Protein AF-A0A2A2M561-F1 (afdb_monomer)

Secondary structure (DSSP, 8-state):
----SSEEEEEET---TGGGHHHHHHHHHHGGGEEEEEE-TT-----SSPB--HHHHHHTT--EEEE----TT----HHHHHHHHHHHHTT-EEEE--SS-TTTS-------------------------

Foldseek 3Di:
DDFDFQEEEEPELDPDPVQQCQSLVCCVPPVVRYQAYEYDPNRPDDSPGHYDALQVVVVSPGAAYEPSGEDPPQDDDPRNVVRCVVNVVSNHHYHYPGPDDPVPPPPPPPPPPPPPDPPPDDDDDDDDDD

Solvent-accessible surface area (backbone atoms only — not comparable to full-atom values): 7960 Å² total; per-residue (Å²): 138,83,82,61,72,28,24,32,32,33,52,41,74,42,87,55,76,75,27,31,50,53,30,51,46,41,49,73,78,42,38,91,46,43,68,25,28,27,63,44,96,79,23,87,74,80,85,86,53,54,80,38,54,48,59,59,34,37,74,72,55,28,36,20,38,35,47,17,62,55,54,90,86,40,70,78,52,72,68,58,52,53,52,52,50,47,24,45,74,51,66,28,44,81,45,70,84,51,86,51,54,78,84,75,50,89,70,85,78,81,78,72,75,80,78,81,70,81,78,78,85,73,81,86,81,87,85,76,87,135

Structure (mmCIF, N/CA/C/O backbone):
data_AF-A0A2A2M561-F1
#
_entry.id   AF-A0A2A2M561-F1
#
loop_
_atom_site.group_PDB
_atom_site.id
_atom_site.type_symbol
_atom_site.label_atom_id
_atom_site.label_alt_id
_atom_site.label_comp_id
_atom_site.label_asym_id
_atom_site.label_entity_id
_atom_site.label_seq_id
_atom_site.pdbx_PDB_ins_code
_atom_site.Cartn_x
_atom_site.Cartn_y
_atom_site.Cartn_z
_atom_site.occupancy
_atom_site.B_iso_or_equiv
_atom_site.auth_seq_id
_atom_site.auth_comp_id
_atom_site.auth_asym_id
_atom_site.auth_atom_id
_atom_site.pdbx_PDB_model_num
ATOM 1 N N . MET A 1 1 ? -15.328 12.059 -6.664 1.00 52.47 1 MET A N 1
ATOM 2 C CA . MET A 1 1 ? -15.234 10.613 -6.353 1.00 52.47 1 MET A CA 1
ATOM 3 C C . MET A 1 1 ? -14.280 10.466 -5.174 1.00 52.47 1 MET A C 1
ATOM 5 O O . MET A 1 1 ? -13.180 10.984 -5.274 1.00 52.47 1 MET A O 1
ATOM 9 N N . THR A 1 2 ? -14.701 9.855 -4.062 1.00 80.31 2 THR A N 1
ATOM 10 C CA . THR A 1 2 ? -13.900 9.769 -2.819 1.00 80.31 2 THR A CA 1
ATOM 11 C C . THR A 1 2 ? -13.355 8.354 -2.630 1.00 80.31 2 THR A C 1
ATOM 13 O O . THR A 1 2 ? -14.124 7.394 -2.725 1.00 80.31 2 THR A O 1
ATOM 16 N N . ILE A 1 3 ? -12.052 8.222 -2.360 1.00 85.75 3 ILE A N 1
ATOM 17 C CA . ILE A 1 3 ? -11.408 6.940 -2.037 1.00 85.75 3 ILE A CA 1
ATOM 18 C C . ILE A 1 3 ? -11.661 6.633 -0.548 1.00 85.75 3 ILE A C 1
ATOM 20 O O . ILE A 1 3 ? -11.408 7.499 0.287 1.00 85.75 3 ILE A O 1
ATOM 24 N N . PRO A 1 4 ? -12.192 5.452 -0.179 1.00 93.06 4 PRO A N 1
ATOM 25 C CA . PRO A 1 4 ? -12.493 5.154 1.219 1.00 93.06 4 PRO A CA 1
ATOM 26 C C . PRO A 1 4 ? -11.228 4.926 2.066 1.00 93.06 4 PRO A C 1
ATOM 28 O O . PRO A 1 4 ? -10.547 3.918 1.888 1.00 93.06 4 PRO A O 1
ATOM 31 N N . ALA A 1 5 ? -10.958 5.821 3.016 1.00 92.31 5 ALA A N 1
ATOM 32 C CA . ALA A 1 5 ? -9.998 5.625 4.109 1.00 92.31 5 ALA A CA 1
ATOM 33 C C . ALA A 1 5 ? -10.629 4.783 5.234 1.00 92.31 5 ALA A C 1
ATOM 35 O O . ALA A 1 5 ? -11.861 4.850 5.380 1.00 92.31 5 ALA A O 1
ATOM 36 N N . PRO A 1 6 ? -9.852 4.034 6.043 1.00 96.44 6 PRO A N 1
ATOM 37 C CA . PRO A 1 6 ? -8.377 4.016 6.125 1.00 96.44 6 PRO A CA 1
AT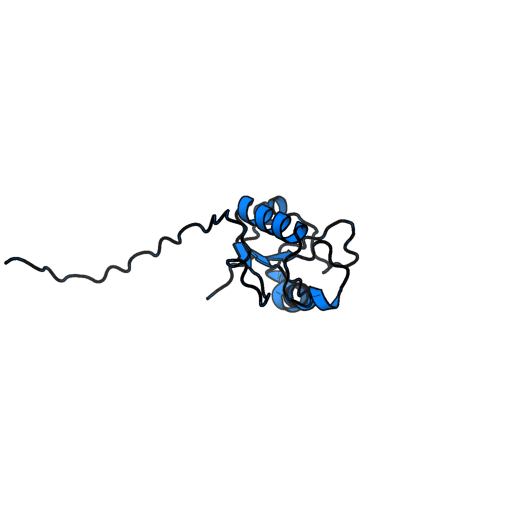OM 38 C C . PRO A 1 6 ? -7.651 3.211 5.028 1.00 96.44 6 PRO A C 1
ATOM 40 O O . PRO A 1 6 ? -8.244 2.330 4.399 1.00 96.44 6 PRO A O 1
ATOM 43 N N . TYR A 1 7 ? -6.363 3.494 4.814 1.00 97.00 7 TYR A N 1
ATOM 44 C CA . TYR A 1 7 ? -5.540 2.962 3.722 1.00 97.00 7 TYR A CA 1
ATOM 45 C C . TYR A 1 7 ? -4.491 1.941 4.180 1.00 97.00 7 TYR A C 1
ATOM 47 O O . TYR A 1 7 ? -3.867 2.102 5.226 1.00 97.00 7 TYR A O 1
ATOM 55 N N . LEU A 1 8 ? -4.247 0.932 3.344 1.00 97.81 8 LEU A N 1
ATOM 56 C CA . LEU A 1 8 ? -3.034 0.112 3.358 1.00 97.81 8 LEU A CA 1
ATOM 57 C C . LEU A 1 8 ? -2.127 0.590 2.216 1.00 97.81 8 LEU A C 1
ATOM 59 O O . LEU A 1 8 ? -2.559 0.612 1.060 1.00 97.81 8 LEU A O 1
ATOM 63 N N . LEU A 1 9 ? -0.893 0.984 2.528 1.00 96.38 9 LEU A N 1
ATOM 64 C CA . LEU A 1 9 ? 0.054 1.497 1.537 1.00 96.38 9 LEU A CA 1
ATOM 65 C C . LEU A 1 9 ? 0.911 0.365 0.980 1.00 96.38 9 LEU A C 1
ATOM 67 O O . LEU A 1 9 ? 1.590 -0.330 1.727 1.00 96.38 9 LEU A O 1
ATOM 71 N N . TYR A 1 10 ? 0.887 0.171 -0.334 1.00 95.62 10 TYR A N 1
ATOM 72 C CA . TYR A 1 10 ? 1.598 -0.932 -0.972 1.00 95.62 10 TYR A CA 1
ATOM 73 C C . TYR A 1 10 ? 2.995 -0.509 -1.440 1.00 95.62 10 TYR A C 1
ATOM 75 O O . TYR A 1 10 ? 3.144 0.505 -2.131 1.00 95.62 10 TYR A O 1
ATOM 83 N N . LEU A 1 11 ? 4.001 -1.299 -1.067 1.00 94.31 11 LEU A N 1
ATOM 84 C CA . LEU A 1 11 ? 5.391 -1.219 -1.531 1.00 94.31 11 LEU A CA 1
ATOM 85 C C . LEU A 1 11 ? 5.784 -2.486 -2.307 1.00 94.31 11 LEU A C 1
ATOM 87 O O . LEU A 1 11 ? 6.653 -2.425 -3.175 1.00 94.31 11 LEU A O 1
ATOM 91 N N . GLY A 1 12 ? 5.119 -3.617 -2.042 1.00 92.81 12 GLY A N 1
ATOM 92 C CA . GLY A 1 12 ? 5.320 -4.869 -2.769 1.00 92.81 12 GLY A CA 1
ATOM 93 C C . GLY A 1 12 ? 6.770 -5.350 -2.717 1.00 92.81 12 GLY A C 1
ATOM 94 O O . GLY A 1 12 ? 7.368 -5.381 -1.643 1.00 92.81 12 GLY A O 1
ATOM 95 N N . HIS A 1 13 ? 7.305 -5.700 -3.885 1.00 91.62 13 HIS A N 1
ATOM 96 C CA . HIS A 1 13 ? 8.696 -6.108 -4.116 1.00 91.62 13 HIS A CA 1
ATOM 97 C C . HIS A 1 13 ? 9.560 -4.958 -4.683 1.00 91.62 13 HIS A C 1
ATOM 99 O O . HIS A 1 13 ? 10.504 -5.202 -5.427 1.00 91.62 13 HIS A O 1
ATOM 105 N N . SER A 1 14 ? 9.198 -3.690 -4.442 1.00 87.69 14 SER A N 1
ATOM 106 C CA . SER A 1 14 ? 9.860 -2.562 -5.120 1.00 87.69 14 SER A CA 1
ATOM 107 C C . SER A 1 14 ? 11.318 -2.400 -4.695 1.00 87.69 14 SER A C 1
ATOM 109 O O . SER A 1 14 ? 11.611 -2.315 -3.502 1.00 87.69 14 SER A O 1
ATOM 111 N N . ASP A 1 15 ? 12.195 -2.262 -5.683 1.00 88.06 15 ASP A N 1
ATOM 112 C CA . ASP A 1 15 ? 13.612 -1.904 -5.576 1.00 88.06 15 ASP A CA 1
ATOM 113 C C . ASP A 1 15 ? 13.899 -0.456 -6.031 1.00 88.06 15 ASP A C 1
ATOM 115 O O . ASP A 1 15 ? 14.984 0.067 -5.783 1.00 88.06 15 ASP A O 1
ATOM 119 N N . ASP A 1 16 ? 12.900 0.231 -6.598 1.00 87.69 16 ASP A N 1
ATOM 120 C CA . ASP A 1 16 ? 12.948 1.649 -6.965 1.00 87.69 16 ASP A CA 1
ATOM 121 C C . ASP A 1 16 ? 12.200 2.545 -5.958 1.00 87.69 16 ASP A C 1
ATOM 123 O O . ASP A 1 16 ? 10.966 2.558 -5.881 1.00 87.69 16 ASP A O 1
ATOM 127 N N . GLU A 1 17 ? 12.953 3.357 -5.214 1.00 86.00 17 GLU A N 1
ATOM 128 C CA . GLU A 1 17 ? 12.408 4.316 -4.247 1.00 86.00 17 GLU A CA 1
ATOM 129 C C . GLU A 1 17 ? 11.551 5.404 -4.918 1.00 86.00 17 GLU A C 1
ATOM 131 O O . GLU A 1 17 ? 10.556 5.864 -4.347 1.00 86.00 17 GLU A O 1
ATOM 136 N N . ILE A 1 18 ? 11.904 5.818 -6.142 1.00 86.56 18 ILE A N 1
ATOM 137 C CA . ILE A 1 18 ? 11.194 6.876 -6.875 1.00 86.56 18 ILE A CA 1
ATOM 138 C C . ILE A 1 18 ? 9.806 6.377 -7.285 1.00 86.56 18 ILE A C 1
ATOM 140 O O . ILE A 1 18 ? 8.815 7.116 -7.188 1.00 86.56 18 ILE A O 1
ATOM 144 N N . GLY A 1 19 ? 9.714 5.104 -7.670 1.00 87.00 19 GLY A N 1
ATOM 145 C CA . GLY A 1 19 ? 8.467 4.408 -7.960 1.00 87.00 19 GLY A CA 1
ATOM 146 C C . GLY A 1 19 ? 7.467 4.444 -6.803 1.00 87.00 19 GLY A C 1
ATOM 147 O O . GLY A 1 19 ? 6.264 4.476 -7.054 1.00 87.00 19 GLY A O 1
ATOM 148 N N . LEU A 1 20 ? 7.926 4.539 -5.550 1.00 90.69 20 LEU A N 1
ATOM 149 C CA . LEU A 1 20 ? 7.085 4.555 -4.344 1.00 90.69 20 LEU A CA 1
ATOM 150 C C . LEU A 1 20 ? 6.520 5.933 -3.973 1.00 90.69 20 LEU A C 1
ATOM 152 O O . LEU A 1 20 ? 5.878 6.075 -2.927 1.00 90.69 20 LEU A O 1
ATO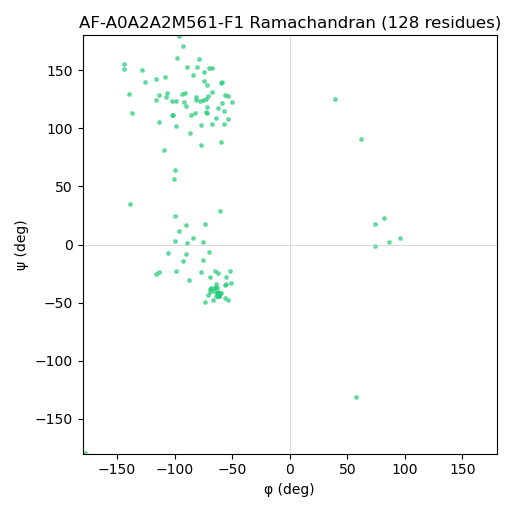M 156 N N . LYS A 1 21 ? 6.719 6.961 -4.808 1.00 89.38 21 LYS A N 1
ATOM 157 C CA . LYS A 1 21 ? 6.329 8.352 -4.508 1.00 89.38 21 LYS A CA 1
ATOM 158 C C . LYS A 1 21 ? 4.881 8.519 -4.040 1.00 89.38 21 LYS A C 1
ATOM 160 O O . LYS A 1 21 ? 4.608 9.387 -3.216 1.00 89.38 21 LYS A O 1
ATOM 165 N N . THR A 1 22 ? 3.954 7.698 -4.536 1.00 91.38 22 THR A N 1
ATOM 166 C CA . THR A 1 22 ? 2.534 7.793 -4.168 1.00 91.38 22 THR A CA 1
ATOM 167 C C . THR A 1 22 ? 2.300 7.272 -2.753 1.00 91.38 22 THR A C 1
ATOM 169 O O . THR A 1 22 ? 1.697 7.973 -1.941 1.00 91.38 22 THR A O 1
ATOM 172 N N . SER A 1 23 ? 2.814 6.078 -2.433 1.00 93.88 23 SER A N 1
ATOM 173 C CA . SER A 1 23 ? 2.732 5.513 -1.079 1.00 93.88 23 SER A CA 1
ATOM 174 C C . SER A 1 23 ? 3.475 6.406 -0.082 1.00 93.88 23 SER A C 1
ATOM 176 O O . SER A 1 23 ? 2.925 6.773 0.952 1.00 93.88 23 SER A O 1
ATOM 178 N N . ARG A 1 24 ? 4.679 6.871 -0.431 1.00 94.38 24 ARG A N 1
ATOM 179 C CA . ARG A 1 24 ? 5.455 7.798 0.403 1.00 94.38 24 ARG A CA 1
ATOM 180 C C . ARG A 1 24 ? 4.735 9.125 0.635 1.00 94.38 24 ARG A C 1
ATOM 182 O O . ARG A 1 24 ? 4.703 9.612 1.760 1.00 94.38 24 ARG A O 1
ATOM 189 N N . GLY A 1 25 ? 4.125 9.691 -0.405 1.00 94.25 25 GLY A N 1
ATOM 190 C CA . GLY A 1 25 ? 3.328 10.910 -0.295 1.00 94.25 25 GLY A CA 1
ATOM 191 C C . GLY A 1 25 ? 2.129 10.734 0.637 1.00 94.25 25 GLY A C 1
ATOM 192 O O . GLY A 1 25 ? 1.894 11.578 1.497 1.00 94.25 25 GLY A O 1
ATOM 193 N N . LEU A 1 26 ? 1.397 9.621 0.528 1.00 94.12 26 LEU A N 1
ATOM 194 C CA . LEU A 1 26 ? 0.279 9.335 1.431 1.00 94.12 26 LEU A CA 1
ATOM 195 C C . LEU A 1 26 ? 0.727 9.195 2.885 1.00 94.12 26 LEU A C 1
ATOM 197 O O . LEU A 1 26 ? 0.107 9.804 3.752 1.00 94.12 26 LEU A O 1
ATOM 201 N N . ALA A 1 27 ? 1.818 8.475 3.150 1.00 95.44 27 ALA A N 1
ATOM 202 C CA . ALA A 1 27 ? 2.368 8.369 4.500 1.00 95.44 27 ALA A CA 1
ATOM 203 C C . ALA A 1 27 ? 2.773 9.743 5.066 1.00 95.44 27 ALA A C 1
ATOM 205 O O . ALA A 1 27 ? 2.465 10.049 6.215 1.00 95.44 27 ALA A O 1
ATOM 206 N N . ALA A 1 28 ? 3.397 10.598 4.248 1.00 96.25 28 ALA A N 1
ATOM 207 C CA . ALA A 1 28 ? 3.864 11.916 4.676 1.00 96.25 28 ALA A CA 1
ATOM 208 C C . ALA A 1 28 ? 2.723 12.916 4.934 1.00 96.25 28 ALA A C 1
ATOM 210 O O . ALA A 1 28 ? 2.749 13.644 5.923 1.00 96.25 28 ALA A O 1
ATOM 211 N N . PHE A 1 29 ? 1.718 12.970 4.054 1.00 95.31 29 PHE A N 1
ATOM 212 C CA . PHE A 1 29 ? 0.671 14.001 4.109 1.00 95.31 29 PHE A CA 1
ATOM 213 C C . PHE A 1 29 ? -0.627 13.537 4.779 1.00 95.31 29 PHE A C 1
ATOM 215 O O . PHE A 1 29 ? -1.424 14.363 5.224 1.00 95.31 29 PHE A O 1
ATOM 222 N N . ARG A 1 30 ? -0.876 12.225 4.819 1.00 94.38 30 ARG A N 1
ATOM 223 C CA . ARG A 1 30 ? -2.106 11.598 5.330 1.00 94.38 30 ARG A CA 1
ATOM 224 C C . ARG A 1 30 ? -1.797 10.342 6.155 1.00 94.38 30 ARG A C 1
ATOM 226 O O . ARG A 1 30 ? -2.577 9.394 6.152 1.00 94.38 30 ARG A O 1
ATOM 233 N N . GLY A 1 31 ? -0.688 10.340 6.898 1.00 93.81 31 GLY A N 1
ATOM 234 C CA . GLY A 1 31 ? -0.271 9.196 7.719 1.00 93.81 31 GLY A CA 1
ATOM 235 C C . GLY A 1 31 ? -1.328 8.731 8.729 1.00 93.81 31 GLY A C 1
ATOM 236 O O . GLY A 1 31 ? -1.488 7.534 8.923 1.00 93.81 31 GLY A O 1
ATOM 237 N N . ALA A 1 32 ? -2.126 9.649 9.289 1.00 94.56 32 ALA A N 1
ATOM 238 C CA . ALA A 1 32 ? -3.230 9.315 10.201 1.00 94.56 32 ALA A CA 1
ATOM 239 C C . ALA A 1 32 ? -4.366 8.507 9.541 1.00 94.56 32 ALA A C 1
ATOM 241 O O . ALA A 1 32 ? -5.098 7.798 10.226 1.00 94.56 32 ALA A O 1
ATOM 242 N N . ASP A 1 33 ? -4.499 8.591 8.215 1.00 95.88 33 ASP A N 1
ATOM 243 C CA . ASP A 1 33 ? -5.463 7.803 7.445 1.00 95.88 33 ASP A CA 1
ATOM 244 C C . ASP A 1 33 ? -4.874 6.451 6.998 1.00 95.88 33 ASP A C 1
ATOM 246 O O . ASP A 1 33 ? -5.550 5.692 6.302 1.00 95.88 33 ASP A O 1
ATOM 250 N N . CYS A 1 34 ? -3.624 6.139 7.358 1.00 96.88 34 CYS A N 1
ATOM 251 C CA . CYS A 1 34 ? -2.908 4.937 6.942 1.00 96.88 34 CYS A CA 1
ATOM 252 C C . CYS A 1 34 ? -2.772 3.956 8.113 1.00 96.88 34 CYS A C 1
ATOM 254 O O . CYS A 1 34 ? -2.280 4.300 9.181 1.00 96.88 34 CYS A O 1
ATOM 256 N N . VAL A 1 35 ? -3.192 2.712 7.896 1.00 97.56 35 VAL A N 1
ATOM 257 C CA . VAL A 1 35 ? -3.177 1.652 8.918 1.00 97.56 35 VAL A CA 1
ATOM 258 C C . VAL A 1 35 ? -1.837 0.921 8.946 1.00 97.56 35 VAL A C 1
ATOM 260 O O . VAL A 1 35 ? -1.410 0.438 9.991 1.00 97.56 35 VAL A O 1
ATOM 263 N N . GLY A 1 36 ? -1.174 0.830 7.794 1.00 97.44 36 GLY A N 1
ATOM 264 C CA . GLY A 1 36 ? 0.053 0.063 7.654 1.00 97.44 36 GLY A CA 1
ATOM 265 C C . GLY A 1 36 ? 0.665 0.149 6.264 1.00 97.44 36 GLY A C 1
ATOM 266 O O . GLY A 1 36 ? 0.124 0.786 5.351 1.00 97.44 36 GLY A O 1
ATOM 267 N N . GLU A 1 37 ? 1.782 -0.549 6.118 1.00 97.19 37 GLU A N 1
ATOM 268 C CA . GLU A 1 37 ? 2.480 -0.776 4.860 1.00 97.19 37 GLU A CA 1
ATOM 269 C C . GLU A 1 37 ? 2.494 -2.265 4.505 1.00 97.19 37 GLU A C 1
ATOM 271 O O . GLU A 1 37 ? 2.654 -3.128 5.368 1.00 97.19 37 GLU A O 1
ATOM 276 N N . TRP A 1 38 ? 2.355 -2.575 3.219 1.00 97.12 38 TRP A N 1
ATOM 277 C CA . TRP A 1 38 ? 2.518 -3.925 2.701 1.00 97.12 38 TRP A CA 1
ATOM 278 C C . TRP A 1 38 ? 3.743 -3.988 1.798 1.00 97.12 38 TRP A C 1
ATOM 280 O O . TRP A 1 38 ? 3.732 -3.510 0.660 1.00 97.12 38 TRP A O 1
ATOM 290 N N . ARG A 1 39 ? 4.797 -4.600 2.333 1.00 94.69 39 ARG A N 1
ATOM 291 C CA . ARG A 1 39 ? 6.059 -4.896 1.654 1.00 94.69 39 ARG A CA 1
ATOM 292 C C . ARG A 1 39 ? 6.424 -6.369 1.825 1.00 94.69 39 ARG A C 1
ATOM 294 O O . ARG A 1 39 ? 6.078 -6.969 2.850 1.00 94.69 39 ARG A O 1
ATOM 301 N N . HIS A 1 40 ? 7.127 -6.921 0.845 1.00 93.75 40 HIS A N 1
ATOM 302 C CA . HIS A 1 40 ? 7.714 -8.261 0.904 1.00 93.75 40 HIS A CA 1
ATOM 303 C C . HIS A 1 40 ? 9.159 -8.210 1.411 1.00 93.75 40 HIS A C 1
ATOM 305 O O . HIS A 1 40 ? 9.718 -7.134 1.619 1.00 93.75 40 HIS A O 1
ATOM 311 N N . SER A 1 41 ? 9.743 -9.376 1.691 1.00 90.56 41 SER A N 1
ATOM 312 C CA . SER A 1 41 ? 11.047 -9.509 2.363 1.00 90.56 41 SER A CA 1
ATOM 313 C C . SER A 1 41 ? 12.227 -8.909 1.596 1.00 90.56 41 SER A C 1
ATOM 315 O O . SER A 1 41 ? 13.248 -8.584 2.190 1.00 90.56 41 SER A O 1
ATOM 317 N N . ASP A 1 42 ? 12.097 -8.801 0.284 1.00 91.06 42 ASP A N 1
ATOM 318 C CA . ASP A 1 42 ? 13.079 -8.273 -0.659 1.00 91.06 42 ASP A CA 1
ATOM 319 C C . ASP A 1 42 ? 12.947 -6.763 -0.899 1.00 91.06 42 ASP A C 1
ATOM 321 O O . ASP A 1 42 ? 13.832 -6.176 -1.513 1.00 91.06 42 ASP A O 1
ATOM 325 N N . CYS A 1 43 ? 11.895 -6.110 -0.391 1.00 91.69 43 CYS A N 1
ATOM 326 C CA . CYS A 1 43 ? 11.747 -4.662 -0.488 1.00 91.69 43 CYS A CA 1
ATOM 327 C C . CYS A 1 43 ? 12.560 -3.959 0.622 1.00 91.69 43 CYS A C 1
ATOM 329 O O . CYS A 1 43 ? 12.208 -4.066 1.806 1.00 91.69 43 CYS A O 1
ATOM 331 N N . PRO A 1 44 ? 13.621 -3.199 0.279 1.00 92.94 44 PRO A N 1
ATOM 332 C CA . PRO A 1 44 ? 14.481 -2.554 1.272 1.00 92.94 44 PRO 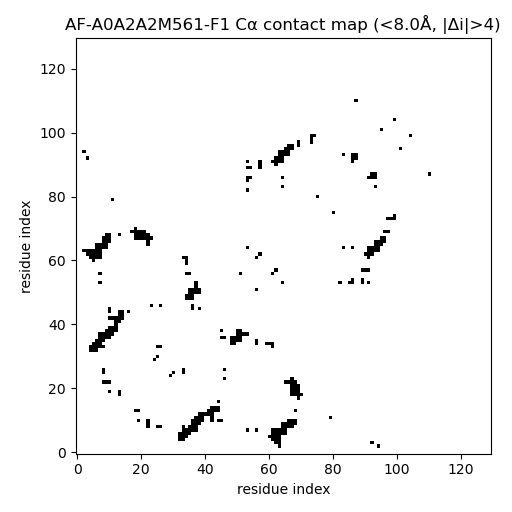A CA 1
ATOM 333 C C . PRO A 1 44 ? 13.832 -1.315 1.906 1.00 92.94 44 PRO A C 1
ATOM 335 O O . PRO A 1 44 ? 14.313 -0.815 2.921 1.00 92.94 44 PRO A O 1
ATOM 338 N N . PHE A 1 45 ? 12.744 -0.809 1.322 1.00 94.44 45 PHE A N 1
ATOM 339 C CA . PHE A 1 45 ? 12.110 0.433 1.743 1.00 94.44 45 PHE A CA 1
ATOM 340 C C . PHE A 1 45 ? 11.053 0.209 2.824 1.00 94.44 45 PHE A C 1
ATOM 342 O O . PHE A 1 45 ? 10.421 -0.843 2.923 1.00 94.44 45 PHE A O 1
ATOM 349 N N . THR A 1 46 ? 10.847 1.247 3.626 1.00 95.25 46 THR A N 1
ATOM 350 C CA . THR A 1 46 ? 9.782 1.338 4.624 1.00 95.25 46 THR A CA 1
ATOM 351 C C . THR A 1 46 ? 9.292 2.779 4.690 1.00 95.25 46 THR A C 1
ATOM 353 O O . THR A 1 46 ? 10.036 3.720 4.406 1.00 95.25 46 THR A O 1
ATOM 356 N N . LEU A 1 47 ? 8.027 2.955 5.049 1.00 94.44 47 LEU A N 1
ATOM 357 C CA . LEU A 1 47 ? 7.397 4.242 5.327 1.00 94.44 47 LEU A CA 1
ATOM 358 C C . LEU A 1 47 ? 7.316 4.511 6.837 1.00 94.44 47 LEU A C 1
ATOM 360 O O . LEU A 1 47 ? 6.750 5.525 7.241 1.00 94.44 47 LEU A O 1
ATOM 364 N N . GLY A 1 48 ? 7.866 3.614 7.666 1.00 94.88 48 GLY A N 1
ATOM 365 C CA . GLY A 1 48 ? 7.785 3.688 9.124 1.00 94.88 48 GLY A CA 1
ATOM 366 C C . GLY A 1 48 ? 6.409 3.314 9.679 1.00 94.88 48 GLY A C 1
ATOM 367 O O . GLY A 1 48 ? 6.103 3.654 10.821 1.00 94.88 48 GLY A O 1
ATOM 368 N N . LEU A 1 49 ? 5.570 2.641 8.885 1.00 96.00 49 LEU A N 1
ATOM 369 C CA . LEU A 1 49 ? 4.247 2.171 9.296 1.00 96.00 49 LEU A CA 1
ATOM 370 C C . LEU A 1 49 ? 4.293 0.689 9.708 1.00 96.00 49 LEU A C 1
ATOM 372 O O . LEU A 1 49 ? 5.210 -0.034 9.316 1.00 96.00 49 LEU A O 1
ATOM 376 N N . PRO A 1 50 ? 3.299 0.193 10.469 1.00 97.00 50 PRO A N 1
ATOM 377 C CA . PRO A 1 50 ? 3.202 -1.229 10.781 1.00 97.00 50 PRO A CA 1
ATOM 378 C C . PRO A 1 50 ? 3.156 -2.089 9.512 1.00 97.00 50 PRO A C 1
ATOM 380 O O . PRO A 1 50 ? 2.328 -1.855 8.629 1.00 97.00 50 PRO A O 1
ATOM 383 N N . GLN A 1 51 ? 4.016 -3.107 9.433 1.00 96.88 51 GLN A N 1
ATOM 384 C CA . GLN A 1 51 ? 4.021 -4.041 8.309 1.00 96.88 51 GLN A CA 1
ATOM 385 C C . GLN A 1 51 ? 2.843 -5.017 8.418 1.00 96.88 51 GLN A C 1
ATOM 387 O O . GLN A 1 51 ? 2.682 -5.707 9.426 1.00 96.88 51 GLN A O 1
ATOM 392 N N . MET A 1 52 ? 2.020 -5.087 7.374 1.00 97.12 52 MET A N 1
ATOM 393 C CA . MET A 1 52 ? 0.807 -5.904 7.323 1.00 97.12 52 MET A CA 1
ATOM 394 C C . MET A 1 52 ? 0.588 -6.488 5.925 1.00 97.12 52 MET A C 1
ATOM 396 O O . MET A 1 52 ? 1.019 -5.921 4.925 1.00 97.12 52 MET A O 1
ATOM 400 N N . ASN A 1 53 ? -0.134 -7.607 5.851 1.00 96.44 53 ASN A N 1
ATOM 401 C CA . ASN A 1 53 ? -0.711 -8.111 4.603 1.00 96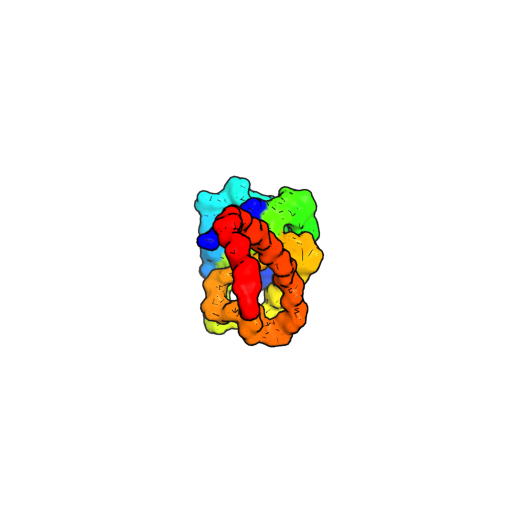.44 53 ASN A CA 1
ATOM 402 C C . ASN A 1 53 ? -2.181 -7.660 4.472 1.00 9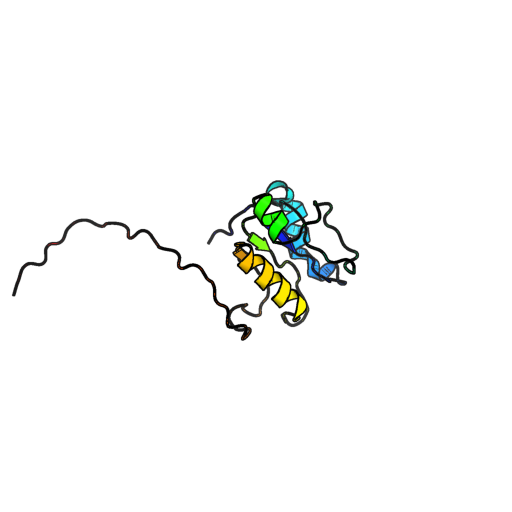6.44 53 ASN A C 1
ATOM 404 O O . ASN A 1 53 ? -2.717 -6.979 5.352 1.00 96.44 53 ASN A O 1
ATOM 408 N N . ALA A 1 54 ? -2.842 -8.043 3.377 1.00 96.75 54 ALA A N 1
ATOM 409 C CA . ALA A 1 54 ? -4.236 -7.691 3.111 1.00 96.75 54 ALA A CA 1
ATOM 410 C C . ALA A 1 54 ? -5.207 -8.066 4.248 1.00 96.75 54 ALA A C 1
ATOM 412 O O . ALA A 1 54 ? -6.016 -7.230 4.658 1.00 96.75 54 ALA A O 1
ATOM 413 N N . ASP A 1 55 ? -5.125 -9.293 4.765 1.00 97.56 55 ASP A N 1
ATOM 414 C CA . ASP A 1 55 ? -6.034 -9.799 5.798 1.00 97.56 55 ASP A CA 1
ATOM 415 C C . ASP A 1 55 ? -5.848 -9.061 7.126 1.00 97.56 55 ASP A C 1
ATOM 417 O O . ASP A 1 55 ? -6.815 -8.561 7.710 1.00 97.56 55 ASP A O 1
ATOM 421 N N . THR A 1 56 ? -4.598 -8.907 7.570 1.00 97.69 56 THR A N 1
ATOM 422 C CA . THR A 1 56 ? -4.270 -8.180 8.802 1.00 97.69 56 THR A CA 1
ATOM 423 C C . THR A 1 56 ? -4.682 -6.715 8.700 1.00 97.69 56 THR A C 1
ATOM 425 O O . THR A 1 56 ? -5.278 -6.176 9.632 1.00 97.69 56 THR A O 1
ATOM 428 N N . ALA A 1 57 ? -4.447 -6.071 7.556 1.00 97.50 57 ALA A N 1
ATOM 429 C CA . ALA A 1 57 ? -4.862 -4.689 7.352 1.00 97.50 57 ALA A CA 1
ATOM 430 C C . ALA A 1 57 ? -6.387 -4.542 7.338 1.00 97.50 57 ALA A C 1
ATOM 432 O O . ALA A 1 57 ? -6.921 -3.598 7.922 1.00 97.50 57 ALA A O 1
ATOM 433 N N . ARG A 1 58 ? -7.112 -5.480 6.715 1.00 97.75 58 ARG A N 1
ATOM 434 C CA . ARG A 1 58 ? -8.579 -5.482 6.731 1.00 97.75 58 ARG A CA 1
ATOM 435 C C . ARG A 1 58 ? -9.124 -5.630 8.148 1.00 97.75 58 ARG A C 1
ATOM 437 O O . ARG A 1 58 ? -10.091 -4.937 8.483 1.00 97.75 58 ARG A O 1
ATOM 444 N N . ALA A 1 59 ? -8.531 -6.514 8.951 1.00 97.56 59 ALA A N 1
ATOM 445 C CA . ALA A 1 59 ? -8.879 -6.706 10.356 1.00 97.56 59 ALA A CA 1
ATOM 446 C C . ALA A 1 59 ? -8.582 -5.451 11.192 1.00 97.56 59 ALA A C 1
ATOM 448 O O . ALA A 1 59 ? -9.387 -5.074 12.039 1.00 97.56 59 ALA A O 1
ATOM 449 N N . ALA A 1 60 ? -7.493 -4.745 10.881 1.00 96.88 60 ALA A N 1
ATOM 450 C CA . ALA A 1 60 ? -7.139 -3.457 11.474 1.00 96.88 60 ALA A CA 1
ATOM 451 C C . ALA A 1 60 ? -7.984 -2.269 10.953 1.00 96.88 60 ALA A C 1
ATOM 453 O O . ALA A 1 60 ? -7.775 -1.130 11.360 1.00 96.88 60 ALA A O 1
ATOM 454 N N . GLY A 1 61 ? -8.963 -2.516 10.073 1.00 96.75 61 GLY A N 1
ATOM 455 C CA . GLY A 1 6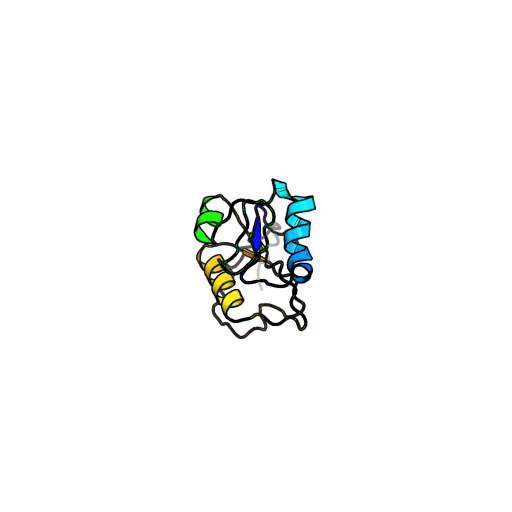1 ? -9.930 -1.515 9.617 1.00 96.75 61 GLY A CA 1
ATOM 456 C C . GLY A 1 61 ? -9.584 -0.825 8.298 1.00 96.75 61 GLY A C 1
ATOM 457 O O . GLY A 1 61 ? -10.324 0.070 7.884 1.00 96.75 61 GLY A O 1
ATOM 458 N N . ALA A 1 62 ? -8.523 -1.240 7.599 1.00 97.38 62 ALA A N 1
ATOM 459 C CA . ALA A 1 62 ? -8.240 -0.741 6.260 1.00 97.38 62 ALA A CA 1
ATOM 460 C C . ALA A 1 62 ? -9.418 -1.031 5.319 1.00 97.38 62 ALA A C 1
ATOM 462 O O . ALA A 1 62 ? -10.045 -2.094 5.357 1.00 97.38 62 ALA A O 1
ATOM 463 N N . ARG A 1 63 ? -9.728 -0.060 4.461 1.00 96.94 63 ARG A N 1
ATOM 464 C CA . ARG A 1 63 ? -10.806 -0.138 3.467 1.00 96.94 63 ARG A CA 1
ATOM 465 C C . ARG A 1 63 ? -10.285 -0.138 2.044 1.00 96.94 63 ARG A C 1
ATOM 467 O O . ARG A 1 63 ? -10.994 -0.617 1.160 1.00 96.94 63 ARG A O 1
A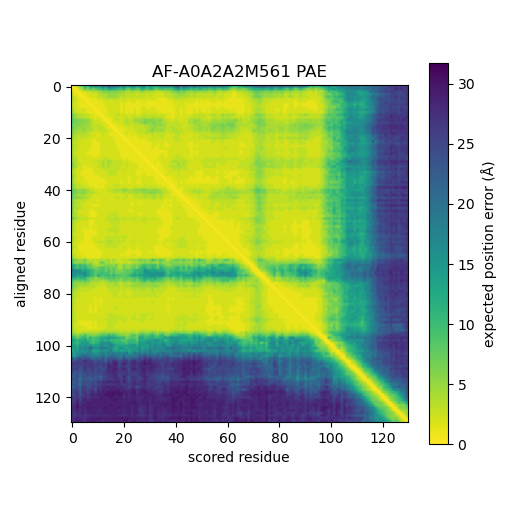TOM 474 N N . THR A 1 64 ? -9.088 0.392 1.815 1.00 96.50 64 THR A N 1
ATOM 475 C CA . THR A 1 64 ? -8.502 0.478 0.478 1.00 96.50 64 THR A CA 1
ATOM 476 C C . THR A 1 64 ? -7.012 0.157 0.517 1.00 96.50 64 THR A C 1
ATOM 478 O O . THR A 1 64 ? -6.274 0.748 1.300 1.00 96.50 64 THR A O 1
ATOM 481 N N . LEU A 1 65 ? -6.573 -0.742 -0.360 1.00 96.81 65 LEU A N 1
ATOM 482 C CA . LEU A 1 65 ? -5.177 -0.909 -0.744 1.00 96.81 65 LEU A CA 1
ATOM 483 C C . LEU A 1 65 ? -4.826 0.146 -1.797 1.00 96.81 65 LEU A C 1
ATOM 485 O O . LEU A 1 65 ? -5.470 0.211 -2.848 1.00 96.81 65 LEU A O 1
ATOM 489 N N . VAL A 1 66 ? -3.796 0.946 -1.536 1.00 94.75 66 VAL A N 1
ATOM 490 C CA . VAL A 1 66 ? -3.260 1.898 -2.512 1.00 94.75 66 VAL A CA 1
ATOM 491 C C . VAL A 1 66 ? -1.997 1.319 -3.137 1.00 94.75 66 VAL A C 1
ATOM 493 O O . VAL A 1 66 ? -0.962 1.216 -2.481 1.00 94.75 66 VAL A O 1
ATOM 496 N N . LEU A 1 67 ? -2.083 0.973 -4.421 1.00 91.75 67 LEU A N 1
ATOM 497 C CA . LEU A 1 67 ? -0.955 0.538 -5.241 1.00 91.75 67 LEU A CA 1
ATOM 498 C C . LEU A 1 67 ? -0.136 1.766 -5.640 1.00 91.75 67 LEU A C 1
ATOM 500 O O . LEU A 1 67 ? -0.368 2.377 -6.684 1.00 91.75 67 LEU A O 1
ATOM 504 N N . GLY A 1 68 ? 0.781 2.172 -4.762 1.00 82.38 68 GLY A N 1
ATOM 505 C CA . GLY A 1 68 ? 1.573 3.386 -4.942 1.00 82.38 68 GLY A CA 1
ATOM 506 C C . GLY A 1 68 ? 2.888 3.201 -5.694 1.00 82.38 68 GLY A C 1
ATOM 507 O O . GLY A 1 68 ? 3.722 4.099 -5.619 1.00 82.38 68 GLY A O 1
ATOM 508 N N . ILE A 1 69 ? 3.049 2.077 -6.400 1.00 82.88 69 ILE A N 1
ATOM 509 C CA . ILE A 1 69 ? 4.215 1.744 -7.224 1.00 82.88 69 ILE A CA 1
ATOM 510 C C . ILE A 1 69 ? 3.975 2.258 -8.647 1.00 82.88 69 ILE A C 1
ATOM 512 O O . ILE A 1 69 ? 3.021 1.850 -9.311 1.00 82.88 69 ILE A O 1
ATOM 516 N N . ALA A 1 70 ? 4.834 3.158 -9.114 1.00 75.69 70 ALA A N 1
ATOM 517 C CA . ALA A 1 70 ? 4.788 3.755 -10.443 1.00 75.69 70 ALA A CA 1
ATOM 518 C C . ALA A 1 70 ? 5.947 3.243 -11.310 1.00 75.69 70 ALA A C 1
ATOM 520 O O . ALA A 1 70 ? 6.956 3.924 -11.470 1.00 75.69 70 ALA A O 1
ATOM 521 N N . ASN A 1 71 ? 5.787 2.052 -11.890 1.00 70.75 71 ASN A N 1
ATOM 522 C CA . ASN A 1 71 ? 6.798 1.477 -12.776 1.00 70.75 71 ASN A CA 1
ATOM 523 C C . ASN A 1 71 ? 6.805 2.170 -14.155 1.00 70.75 71 ASN A C 1
ATOM 525 O O . ASN A 1 71 ? 5.730 2.428 -14.719 1.00 70.75 71 ASN A O 1
ATOM 529 N N . PRO A 1 72 ? 7.986 2.415 -14.756 1.00 61.53 72 PRO A N 1
ATOM 530 C CA . PRO A 1 72 ? 8.094 2.871 -16.138 1.00 61.53 72 PRO A CA 1
ATOM 531 C C . PRO A 1 72 ? 7.342 1.929 -17.090 1.00 61.53 72 PRO A C 1
ATOM 533 O O . PRO A 1 72 ? 7.535 0.714 -17.073 1.00 61.53 72 PRO A O 1
ATOM 536 N N . GLY A 1 73 ? 6.460 2.486 -17.921 1.00 61.81 73 GLY A N 1
ATOM 537 C CA . GLY A 1 73 ? 5.652 1.714 -18.872 1.00 61.81 73 GLY A CA 1
ATOM 538 C C . GLY A 1 73 ? 4.340 1.149 -18.318 1.00 61.81 73 GLY A C 1
ATOM 539 O O . GLY A 1 73 ? 3.631 0.485 -19.063 1.00 61.81 73 GLY A O 1
ATOM 540 N N . GLY A 1 74 ? 3.989 1.414 -17.054 1.00 63.22 74 GLY A N 1
ATOM 541 C CA . GLY A 1 74 ? 2.636 1.181 -16.529 1.00 63.22 74 GLY A CA 1
ATOM 542 C C . GLY A 1 74 ? 2.243 -0.277 -16.272 1.00 63.22 74 GLY A C 1
ATOM 543 O O . GLY A 1 74 ? 1.143 -0.510 -15.779 1.00 63.22 74 GLY A O 1
ATOM 544 N N . ARG A 1 75 ? 3.133 -1.236 -16.553 1.00 69.50 75 ARG A N 1
ATOM 545 C CA . ARG A 1 75 ? 2.825 -2.666 -16.469 1.00 69.50 75 ARG A CA 1
ATOM 546 C C . ARG A 1 75 ? 2.688 -3.162 -15.035 1.00 69.50 75 ARG A C 1
ATOM 548 O O . ARG A 1 75 ? 3.543 -2.901 -14.185 1.00 69.50 75 ARG A O 1
ATOM 555 N N . PHE A 1 76 ? 1.671 -3.992 -14.827 1.00 75.69 76 PHE A N 1
ATOM 556 C CA . PHE A 1 76 ? 1.485 -4.774 -13.611 1.00 75.69 76 PHE A CA 1
ATOM 557 C C . PHE A 1 76 ? 2.266 -6.093 -13.691 1.00 75.69 76 PHE A C 1
ATOM 559 O O . PHE A 1 76 ? 1.898 -6.973 -14.473 1.00 75.69 76 PHE A O 1
ATOM 566 N N . PRO A 1 77 ? 3.328 -6.281 -12.892 1.00 82.94 77 PRO A N 1
ATOM 567 C CA . PRO A 1 77 ? 3.971 -7.581 -12.797 1.00 82.94 77 PRO A CA 1
ATOM 568 C C . PRO A 1 77 ? 3.038 -8.590 -12.112 1.00 82.94 77 PRO A C 1
ATOM 570 O O . PRO A 1 77 ? 2.203 -8.224 -11.282 1.00 82.94 77 PRO A O 1
ATOM 573 N N . GLY A 1 78 ? 3.190 -9.878 -12.433 1.00 84.75 78 GLY A N 1
ATOM 574 C CA . GLY A 1 78 ? 2.285 -10.931 -11.951 1.00 84.75 78 GLY A CA 1
ATOM 575 C C . GLY A 1 78 ? 2.158 -11.002 -10.424 1.00 84.75 78 GLY A C 1
ATOM 576 O O . GLY A 1 78 ? 1.063 -11.233 -9.916 1.00 84.75 78 GLY A O 1
ATOM 577 N N . TRP A 1 79 ? 3.238 -10.720 -9.690 1.00 87.19 79 TRP A N 1
ATOM 578 C CA . TRP A 1 79 ? 3.219 -10.648 -8.225 1.00 87.19 79 TRP A CA 1
ATOM 579 C C . TRP A 1 79 ? 2.295 -9.536 -7.706 1.00 87.19 79 TRP A C 1
ATOM 581 O O . TRP A 1 79 ? 1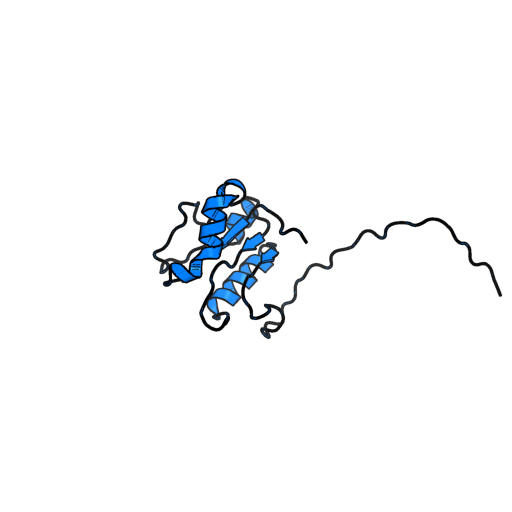.510 -9.763 -6.790 1.00 87.19 79 TRP A O 1
ATOM 591 N N . MET A 1 80 ? 2.297 -8.367 -8.353 1.00 88.81 80 MET A N 1
ATOM 592 C CA . MET A 1 80 ? 1.451 -7.232 -7.969 1.00 88.81 80 MET A CA 1
ATOM 593 C C . MET A 1 80 ? -0.024 -7.534 -8.227 1.00 88.81 80 MET A C 1
ATOM 595 O O . MET A 1 80 ? -0.886 -7.155 -7.436 1.00 88.81 80 MET A O 1
ATOM 599 N N . ILE A 1 81 ? -0.322 -8.243 -9.320 1.00 89.50 81 ILE A N 1
ATOM 600 C CA . ILE A 1 81 ? -1.679 -8.720 -9.616 1.00 89.50 81 ILE A CA 1
ATOM 601 C C . ILE A 1 81 ? -2.123 -9.723 -8.546 1.00 89.50 81 ILE A C 1
ATOM 603 O O . ILE A 1 81 ? -3.243 -9.625 -8.046 1.00 89.50 81 ILE A O 1
ATOM 607 N N . GLY A 1 82 ? -1.249 -10.658 -8.161 1.00 92.56 82 GLY A N 1
ATOM 608 C CA . GLY A 1 82 ? -1.515 -11.629 -7.098 1.00 92.56 82 GLY A CA 1
ATOM 609 C C . GLY A 1 82 ? -1.888 -10.962 -5.772 1.00 92.56 82 GLY A C 1
ATOM 610 O O . GLY A 1 82 ? -2.908 -11.314 -5.170 1.00 92.56 82 GLY A O 1
ATOM 611 N N . ASP A 1 83 ? -1.126 -9.945 -5.376 1.00 94.38 83 ASP A N 1
ATOM 612 C CA . ASP A 1 83 ? -1.368 -9.173 -4.156 1.00 94.38 83 ASP A CA 1
ATOM 613 C C . ASP A 1 83 ? -2.634 -8.314 -4.242 1.00 94.38 83 ASP A C 1
ATOM 615 O O . ASP A 1 83 ? -3.434 -8.279 -3.303 1.00 94.38 83 ASP A O 1
ATOM 619 N N . ALA A 1 84 ? -2.884 -7.674 -5.387 1.00 92.88 84 ALA A N 1
ATOM 620 C CA . ALA A 1 84 ? -4.115 -6.923 -5.618 1.00 92.88 84 ALA A CA 1
ATOM 621 C C . ALA A 1 84 ? -5.355 -7.829 -5.523 1.00 92.88 84 ALA A C 1
ATOM 623 O O . ALA A 1 84 ? -6.352 -7.465 -4.896 1.00 92.88 84 ALA A O 1
ATOM 624 N N . LEU A 1 85 ? -5.288 -9.040 -6.084 1.00 94.44 85 LEU A N 1
ATOM 625 C CA . LEU A 1 85 ? -6.352 -10.034 -5.960 1.00 94.44 85 LEU A CA 1
ATOM 626 C C . LEU A 1 85 ? -6.518 -10.522 -4.519 1.00 94.44 85 LEU A C 1
ATOM 628 O O . LEU A 1 85 ? -7.649 -10.734 -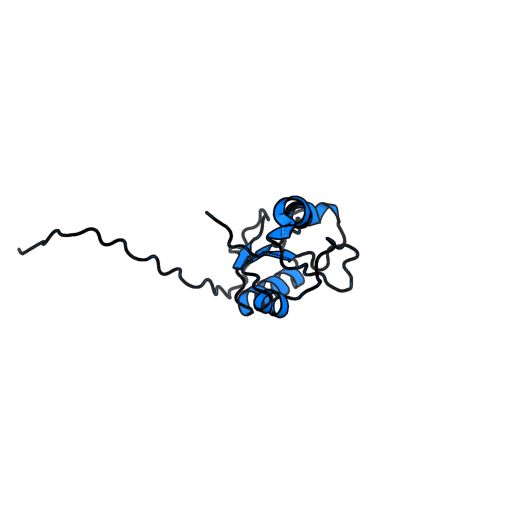4.084 1.00 94.44 85 LEU A O 1
ATOM 632 N N . ALA A 1 86 ? -5.429 -10.689 -3.765 1.00 95.38 86 ALA A N 1
ATOM 633 C CA . ALA A 1 86 ? -5.505 -11.030 -2.346 1.00 95.38 86 ALA A CA 1
ATOM 634 C C . ALA A 1 86 ? -6.201 -9.925 -1.538 1.00 95.38 86 ALA A C 1
ATOM 636 O O . ALA A 1 86 ? -7.088 -10.225 -0.742 1.00 95.38 86 ALA A O 1
ATOM 637 N N . ALA A 1 87 ? -5.910 -8.653 -1.819 1.00 96.00 87 ALA A N 1
ATOM 638 C CA . ALA A 1 87 ? -6.617 -7.526 -1.215 1.00 96.00 87 ALA A CA 1
ATOM 639 C C . ALA A 1 87 ? -8.110 -7.497 -1.558 1.00 96.00 87 ALA A C 1
ATOM 641 O O . ALA A 1 87 ? -8.937 -7.290 -0.668 1.00 96.00 87 ALA A O 1
ATOM 642 N N . ILE A 1 88 ? -8.475 -7.765 -2.815 1.00 95.44 88 ILE A N 1
ATOM 643 C CA . ILE A 1 88 ? -9.883 -7.867 -3.225 1.00 95.44 88 ILE A CA 1
ATOM 644 C C . ILE A 1 88 ? -10.583 -9.009 -2.479 1.00 95.44 88 ILE A C 1
ATOM 646 O O . ILE A 1 88 ? -11.687 -8.812 -1.972 1.00 95.44 88 ILE A O 1
ATOM 650 N N . ARG A 1 89 ? -9.947 -10.184 -2.362 1.00 96.44 89 ARG A N 1
ATOM 651 C CA . ARG A 1 89 ? -10.497 -11.328 -1.609 1.00 96.44 89 ARG A CA 1
ATOM 652 C C . ARG A 1 89 ? -10.669 -11.020 -0.121 1.00 96.44 89 ARG A C 1
ATOM 654 O O . ARG A 1 89 ? -11.685 -11.404 0.447 1.00 96.44 89 ARG A O 1
ATOM 661 N N . ALA A 1 90 ? -9.745 -10.267 0.474 1.00 96.19 90 ALA A N 1
ATOM 662 C CA . ALA A 1 90 ? -9.867 -9.757 1.840 1.00 96.19 90 ALA A CA 1
ATOM 663 C C . ALA A 1 90 ? -10.953 -8.665 1.981 1.00 96.19 90 ALA A C 1
ATOM 665 O O . ALA A 1 90 ? -11.264 -8.216 3.081 1.00 96.19 90 ALA A O 1
ATOM 666 N N . GLY A 1 91 ? -11.565 -8.213 0.883 1.00 95.12 91 GLY A N 1
ATOM 667 C CA . GLY A 1 91 ? -12.629 -7.210 0.897 1.00 95.12 91 GLY A CA 1
ATOM 668 C C . GLY A 1 91 ? -12.129 -5.768 0.983 1.00 95.12 91 GLY A C 1
ATOM 669 O O . GLY A 1 91 ? -12.876 -4.892 1.428 1.00 95.12 91 GLY A O 1
ATOM 670 N N . LEU A 1 92 ? -10.885 -5.511 0.574 1.00 95.44 92 LEU A N 1
ATOM 671 C CA . LEU A 1 92 ? -10.353 -4.167 0.369 1.00 95.44 92 LEU A CA 1
ATOM 672 C C . LEU A 1 92 ? -10.735 -3.656 -1.024 1.00 95.44 92 LEU A C 1
ATOM 674 O O . LEU A 1 92 ? -10.767 -4.400 -2.004 1.00 95.44 92 LEU A O 1
ATOM 678 N N . ASN A 1 93 ? -10.974 -2.351 -1.134 1.00 94.69 93 ASN A N 1
ATOM 679 C CA . ASN A 1 93 ? -10.941 -1.686 -2.434 1.00 94.69 93 ASN A CA 1
ATOM 680 C C . ASN A 1 93 ? -9.488 -1.621 -2.923 1.00 94.69 93 ASN A C 1
ATOM 682 O O . ASN A 1 93 ? -8.574 -1.534 -2.108 1.00 94.69 93 ASN A O 1
ATOM 686 N N . VAL A 1 94 ? -9.266 -1.592 -4.234 1.00 92.88 94 VAL A N 1
ATOM 687 C CA . VAL A 1 94 ? -7.929 -1.387 -4.809 1.00 92.88 94 VAL A CA 1
ATOM 688 C C . VAL A 1 94 ? -7.925 -0.076 -5.582 1.00 92.88 94 VAL A C 1
ATOM 690 O O . VAL A 1 94 ? -8.755 0.130 -6.468 1.00 92.88 94 VAL A O 1
ATOM 693 N N . ALA A 1 95 ? -7.005 0.817 -5.229 1.00 90.81 95 ALA A N 1
ATOM 694 C CA . ALA A 1 95 ? -6.764 2.072 -5.927 1.00 90.81 95 ALA A CA 1
ATOM 695 C C . ALA A 1 95 ? -5.375 2.043 -6.575 1.00 90.81 95 ALA A C 1
ATOM 697 O O . ALA A 1 95 ? -4.384 1.769 -5.902 1.00 90.81 95 ALA A O 1
ATOM 698 N N . CYS A 1 96 ? -5.299 2.354 -7.868 1.00 84.69 96 CYS A N 1
ATOM 699 C CA . CYS A 1 96 ? -4.045 2.480 -8.608 1.00 84.69 96 CYS A CA 1
ATOM 700 C C . CYS A 1 96 ? -3.967 3.847 -9.298 1.00 84.69 96 CYS A C 1
ATOM 702 O O . CYS A 1 96 ? -4.955 4.323 -9.856 1.00 84.69 96 CYS A O 1
ATOM 704 N N . GLY A 1 97 ? -2.783 4.458 -9.282 1.00 72.31 97 GLY A N 1
ATOM 705 C CA . GLY A 1 97 ? -2.482 5.681 -10.037 1.00 72.31 97 GLY A CA 1
ATOM 706 C C . GLY A 1 97 ? -1.796 5.425 -11.384 1.00 72.31 97 GLY A C 1
ATOM 707 O O . GLY A 1 97 ? -1.248 6.357 -11.963 1.00 72.31 97 GLY A O 1
ATOM 708 N N . LEU A 1 98 ? -1.758 4.171 -11.848 1.00 64.88 98 LEU A N 1
ATOM 709 C CA . LEU A 1 98 ? -1.083 3.783 -13.087 1.00 64.88 98 LEU A CA 1
ATOM 710 C C . LEU A 1 98 ? -1.887 4.220 -14.324 1.00 64.88 98 LEU A C 1
ATOM 712 O O . LEU A 1 98 ? -3.116 4.273 -14.297 1.00 64.88 98 LEU A O 1
ATOM 716 N N . HIS A 1 99 ? -1.175 4.538 -15.411 1.00 61.50 99 HIS A N 1
ATOM 717 C CA . HIS A 1 99 ? -1.780 4.928 -16.692 1.00 61.50 99 HIS A CA 1
ATOM 718 C C . HIS A 1 99 ? -2.498 3.758 -17.383 1.00 61.50 99 HIS A C 1
ATOM 720 O O . HIS A 1 99 ? -3.460 3.979 -18.118 1.00 61.50 99 HIS A O 1
ATOM 726 N N . GLU A 1 100 ? -2.055 2.523 -17.131 1.00 52.88 100 GLU A N 1
ATOM 727 C CA . GLU A 1 100 ? -2.741 1.313 -17.575 1.00 52.88 100 GLU A CA 1
ATOM 728 C C . GLU A 1 100 ? -3.936 1.039 -16.653 1.00 52.88 100 GLU A C 1
ATOM 730 O O . GLU A 1 100 ? -3.804 0.957 -15.427 1.00 52.88 100 GLU A O 1
ATOM 735 N N . ARG A 1 101 ? -5.136 0.937 -17.232 1.00 57.19 101 ARG A N 1
ATOM 736 C CA . ARG A 1 101 ? -6.347 0.675 -16.453 1.00 57.19 101 ARG A CA 1
ATOM 737 C C . ARG A 1 101 ? -6.305 -0.768 -15.960 1.00 57.19 101 ARG A C 1
ATOM 739 O O . ARG A 1 101 ? -6.270 -1.686 -16.767 1.00 57.19 101 ARG A O 1
ATOM 746 N N . LEU A 1 102 ? -6.482 -0.972 -14.652 1.00 56.44 102 LEU A N 1
ATOM 747 C CA . LEU A 1 102 ? -6.662 -2.305 -14.043 1.00 56.44 102 LEU A CA 1
ATOM 748 C C . LEU A 1 102 ? -7.762 -3.156 -14.707 1.00 56.44 102 LEU A C 1
ATOM 750 O O . LEU A 1 102 ? -7.762 -4.372 -14.574 1.00 56.44 102 LEU A O 1
ATOM 754 N N . ARG A 1 103 ? -8.727 -2.521 -15.386 1.00 58.72 103 ARG A N 1
ATOM 755 C CA . ARG A 1 103 ? -9.812 -3.205 -16.102 1.00 58.72 103 ARG A CA 1
ATOM 756 C C . ARG A 1 103 ? -9.372 -3.800 -17.446 1.00 58.72 103 ARG A C 1
ATOM 758 O O . ARG A 1 103 ? -10.021 -4.728 -17.913 1.00 58.72 103 ARG A O 1
ATOM 765 N N . ASP A 1 104 ? -8.309 -3.266 -18.038 1.00 54.78 104 ASP A N 1
ATOM 766 C CA . ASP A 1 104 ? -7.832 -3.652 -19.370 1.00 54.78 104 ASP A CA 1
ATOM 767 C C . ASP A 1 104 ? -6.759 -4.756 -19.280 1.00 54.78 104 ASP A C 1
ATOM 769 O O . ASP A 1 104 ? -6.470 -5.440 -20.259 1.00 54.78 104 ASP A O 1
ATOM 773 N N . SER A 1 105 ? -6.215 -4.998 -18.083 1.00 50.56 105 SER A N 1
ATOM 774 C CA . SER A 1 105 ? -5.430 -6.190 -17.771 1.00 50.56 105 SER A CA 1
ATOM 775 C C . SER A 1 105 ? -6.382 -7.393 -17.684 1.00 50.56 105 SER A C 1
ATOM 777 O O . SER A 1 105 ? -7.227 -7.441 -16.795 1.00 50.56 105 SER A O 1
ATOM 779 N N . ASN A 1 106 ? -6.259 -8.364 -18.597 1.00 37.28 106 ASN A N 1
ATOM 780 C CA . ASN A 1 106 ? -7.150 -9.524 -18.829 1.00 37.28 106 ASN A CA 1
ATOM 781 C C . ASN A 1 106 ? -7.348 -10.531 -17.653 1.00 37.28 106 ASN A C 1
ATOM 783 O O . ASN A 1 106 ? -7.617 -11.713 -17.864 1.00 37.28 106 ASN A O 1
ATOM 787 N N . CYS A 1 107 ? -7.251 -10.099 -16.396 1.00 38.59 107 CYS A N 1
ATOM 788 C CA . CYS A 1 107 ? -7.549 -10.883 -15.203 1.00 38.59 107 CYS A CA 1
ATOM 789 C C . CYS A 1 107 ? -9.052 -10.789 -14.854 1.00 38.59 107 CYS A C 1
ATOM 791 O O . CYS A 1 107 ? -9.523 -9.877 -14.175 1.00 38.59 107 CYS A O 1
ATOM 793 N N . SER A 1 108 ? -9.810 -11.780 -15.315 1.00 40.16 108 SER A N 1
ATOM 794 C CA . SER A 1 108 ? -11.276 -11.874 -15.357 1.00 40.16 108 SER A CA 1
ATOM 795 C C . SER A 1 108 ? -12.018 -12.121 -14.032 1.00 40.16 108 SER A C 1
ATOM 797 O O . SER A 1 108 ? -13.200 -12.451 -14.067 1.00 40.16 108 SER A O 1
ATOM 799 N N . THR A 1 109 ? -11.427 -11.913 -12.851 1.00 34.28 109 THR A N 1
ATOM 800 C CA . THR A 1 109 ? -12.198 -12.019 -11.587 1.00 34.28 109 THR A CA 1
ATOM 801 C C . THR A 1 109 ? -12.612 -10.643 -11.082 1.00 34.28 109 THR A C 1
ATOM 803 O O . THR A 1 109 ? -12.204 -10.158 -10.029 1.00 34.28 109 THR A O 1
ATOM 806 N N . CYS A 1 110 ? -13.449 -10.006 -11.896 1.00 37.62 110 CYS A N 1
ATOM 807 C CA . CYS A 1 110 ? -14.266 -8.862 -11.535 1.00 37.62 110 CYS A CA 1
ATOM 808 C C . CYS A 1 110 ? -15.208 -9.252 -10.381 1.00 37.62 110 CYS A C 1
ATOM 810 O O . CYS A 1 110 ? -16.340 -9.667 -10.600 1.00 37.62 110 CYS A O 1
ATOM 812 N N . ALA A 1 111 ? -14.757 -9.104 -9.138 1.00 42.84 111 ALA A N 1
ATOM 813 C CA . ALA A 1 111 ? -15.635 -9.009 -7.975 1.00 42.84 111 ALA A CA 1
ATOM 814 C C . ALA A 1 111 ? -15.764 -7.535 -7.577 1.00 42.84 111 ALA A C 1
ATOM 816 O O . ALA A 1 111 ? -15.467 -7.126 -6.456 1.00 42.84 111 ALA A O 1
ATOM 817 N N . THR A 1 112 ? -16.202 -6.704 -8.525 1.00 44.78 112 THR A N 1
ATOM 818 C CA . THR A 1 112 ? -16.669 -5.363 -8.178 1.00 44.78 112 THR A CA 1
ATOM 819 C C . THR A 1 112 ? -18.064 -5.545 -7.599 1.00 44.78 112 THR A C 1
ATOM 821 O O . THR A 1 112 ? -19.013 -5.792 -8.338 1.00 44.78 112 THR A O 1
ATOM 824 N N . ARG A 1 113 ? -18.198 -5.478 -6.271 1.00 41.72 113 ARG A N 1
ATOM 825 C CA . ARG A 1 113 ? -19.506 -5.481 -5.603 1.00 41.72 113 ARG A CA 1
ATOM 826 C C . ARG A 1 113 ? -20.391 -4.420 -6.279 1.00 41.72 113 ARG A C 1
ATOM 828 O O . ARG A 1 113 ? -19.976 -3.255 -6.303 1.00 41.72 113 ARG A O 1
ATOM 835 N N . PRO A 1 114 ? -21.572 -4.763 -6.829 1.00 37.62 114 PRO A N 1
ATOM 836 C CA . PRO A 1 114 ? -22.456 -3.750 -7.376 1.00 37.62 114 PRO A CA 1
ATOM 837 C C . PRO A 1 114 ? -22.791 -2.776 -6.246 1.00 37.62 114 PRO A C 1
ATOM 839 O O . PRO A 1 114 ? -23.278 -3.165 -5.180 1.00 37.62 114 PRO A O 1
ATOM 842 N N . ARG A 1 115 ? -22.471 -1.495 -6.446 1.00 42.41 115 ARG A N 1
ATOM 843 C CA . ARG A 1 115 ? -23.009 -0.442 -5.591 1.00 42.41 115 ARG A CA 1
ATOM 844 C C . ARG A 1 115 ? -24.500 -0.390 -5.887 1.00 42.41 115 ARG A C 1
ATOM 846 O O . ARG A 1 115 ? -24.897 0.136 -6.920 1.00 42.41 115 ARG A O 1
ATOM 853 N N . ALA A 1 116 ? -25.312 -0.940 -4.989 1.00 41.88 116 ALA A N 1
ATOM 854 C CA . ALA A 1 116 ? -26.700 -0.528 -4.885 1.00 41.88 116 ALA A CA 1
ATOM 855 C C . ALA A 1 116 ? -26.690 0.985 -4.626 1.00 41.88 116 ALA A C 1
ATOM 857 O O . ALA A 1 116 ? -26.321 1.440 -3.543 1.00 41.88 116 ALA A O 1
ATOM 858 N N . PHE A 1 117 ? -26.997 1.763 -5.659 1.00 35.50 117 PHE A N 1
ATOM 859 C CA . PHE A 1 117 ? -27.373 3.155 -5.487 1.00 35.50 117 PHE A CA 1
ATOM 860 C C . PHE A 1 117 ? -28.779 3.151 -4.885 1.00 35.50 117 PHE A C 1
ATOM 862 O O . PHE A 1 117 ? -29.662 2.514 -5.465 1.00 35.50 117 PHE A O 1
ATOM 869 N N . PRO A 1 118 ? -29.027 3.813 -3.743 1.00 37.94 118 PRO A N 1
ATOM 870 C CA . PRO A 1 118 ? -30.397 4.055 -3.336 1.00 37.94 118 PRO A CA 1
ATOM 871 C C . PRO A 1 118 ? -31.038 4.927 -4.418 1.00 37.94 118 PRO A C 1
ATOM 873 O O . PRO A 1 118 ? -30.569 6.032 -4.697 1.00 37.94 118 PRO A O 1
ATOM 876 N N . SER A 1 119 ? -32.069 4.388 -5.070 1.00 39.69 119 SER A N 1
ATOM 877 C CA . SER A 1 119 ? -32.949 5.163 -5.935 1.00 39.69 119 SER A CA 1
ATOM 878 C C . SER A 1 119 ? -33.519 6.293 -5.085 1.00 39.69 119 SER A C 1
ATOM 880 O O . SER A 1 119 ? -34.200 6.050 -4.089 1.00 39.69 119 SER A O 1
ATOM 882 N N . ALA A 1 120 ? -33.164 7.529 -5.428 1.00 38.62 120 ALA A N 1
ATOM 883 C CA . ALA A 1 120 ? -33.836 8.688 -4.885 1.00 38.62 120 ALA A CA 1
ATOM 884 C C . ALA A 1 120 ? -35.284 8.636 -5.379 1.00 38.62 120 ALA A C 1
ATOM 886 O O . ALA A 1 120 ? -35.556 8.822 -6.565 1.00 38.62 120 ALA A O 1
ATOM 887 N N . THR A 1 121 ? -36.201 8.350 -4.460 1.00 40.56 121 THR A N 1
ATOM 888 C CA . THR A 1 121 ? -37.632 8.562 -4.640 1.00 40.56 121 THR A CA 1
ATOM 889 C C . THR A 1 121 ? -37.856 10.017 -5.041 1.00 40.56 121 THR A C 1
ATOM 891 O O . THR A 1 121 ? -37.728 10.916 -4.213 1.00 40.56 121 THR A O 1
ATOM 894 N N . VAL A 1 122 ? -38.215 10.255 -6.302 1.00 41.75 122 VAL A N 1
ATOM 895 C CA . VAL A 1 122 ? -38.995 11.434 -6.677 1.00 41.75 122 VAL A CA 1
ATOM 896 C C . VAL A 1 122 ? -40.441 10.992 -6.796 1.00 41.75 122 VAL A C 1
ATOM 898 O O . VAL A 1 122 ? -40.786 10.033 -7.484 1.00 41.75 122 VAL A O 1
ATOM 901 N N . ALA A 1 123 ? -41.260 11.683 -6.018 1.00 39.41 123 ALA A N 1
ATOM 902 C CA . ALA A 1 123 ? -42.679 11.484 -5.887 1.00 39.41 123 ALA A CA 1
ATOM 903 C C . ALA A 1 123 ? -43.417 11.664 -7.222 1.00 39.41 123 ALA A C 1
ATOM 905 O O . ALA A 1 123 ? -43.171 12.609 -7.962 1.00 39.41 123 ALA A O 1
ATOM 906 N N . GLY A 1 124 ? -44.385 10.773 -7.444 1.00 45.72 124 GLY A N 1
ATOM 907 C CA . GLY A 1 124 ? -45.692 11.105 -8.001 1.00 45.72 124 GLY A CA 1
ATOM 908 C C . GLY A 1 124 ? -45.747 11.697 -9.406 1.00 45.72 124 GLY A C 1
ATOM 909 O O . GLY A 1 124 ? -45.909 12.898 -9.551 1.00 45.72 124 GLY A O 1
ATOM 910 N N . VAL A 1 125 ? -45.862 10.829 -10.412 1.00 38.25 125 VAL A N 1
ATOM 911 C CA . VAL A 1 125 ? -46.810 11.039 -11.517 1.00 38.25 125 VAL A CA 1
ATOM 912 C C . VAL A 1 125 ? -47.477 9.695 -11.805 1.00 38.25 125 VAL A C 1
ATOM 914 O O . VAL A 1 125 ? -46.831 8.736 -12.219 1.00 38.25 125 VAL A O 1
ATOM 917 N N . ARG A 1 126 ? -48.782 9.612 -11.529 1.00 39.72 126 ARG A N 1
ATOM 918 C CA . ARG A 1 126 ? -49.638 8.515 -11.987 1.00 39.72 126 ARG A CA 1
ATOM 919 C C . ARG A 1 126 ? -49.850 8.690 -13.488 1.00 39.72 126 ARG A C 1
ATOM 921 O O . ARG A 1 126 ? -50.442 9.687 -13.888 1.00 39.72 126 ARG A O 1
ATOM 928 N N . ALA A 1 127 ? -49.423 7.725 -14.293 1.00 35.22 127 ALA A N 1
ATOM 929 C CA . ALA A 1 127 ? -49.915 7.584 -15.656 1.00 35.22 127 ALA A CA 1
ATOM 930 C C . ALA A 1 127 ? -50.994 6.492 -15.661 1.00 35.22 127 ALA A C 1
ATOM 932 O O . ALA A 1 127 ? -50.699 5.302 -15.562 1.00 35.22 127 ALA A O 1
ATOM 933 N N . THR A 1 128 ? -52.249 6.933 -15.699 1.00 38.75 128 THR A N 1
ATOM 934 C CA . THR A 1 128 ? -53.437 6.121 -15.972 1.00 38.75 128 THR A CA 1
ATOM 935 C C . THR A 1 128 ? -53.697 6.140 -17.483 1.00 38.75 128 THR A C 1
ATOM 937 O O . THR A 1 128 ? -53.717 7.224 -18.051 1.00 38.75 128 THR A O 1
ATOM 940 N N . ALA A 1 129 ? -53.896 4.948 -18.061 1.00 36.03 129 ALA A N 1
ATOM 941 C CA . ALA A 1 129 ? -54.630 4.568 -19.285 1.00 36.03 129 ALA A CA 1
ATOM 942 C C . ALA A 1 129 ? -54.578 5.446 -20.561 1.00 36.03 129 ALA A C 1
ATOM 944 O O . ALA A 1 129 ? -55.020 6.591 -20.563 1.00 36.03 129 ALA A O 1
ATOM 945 N N . CYS A 1 130 ? -54.196 4.826 -21.684 1.00 40.31 130 CYS A N 1
ATOM 946 C CA . CYS A 1 130 ? -55.101 4.337 -22.740 1.00 40.31 130 CYS A CA 1
ATOM 947 C C . CYS A 1 130 ? -54.357 3.307 -23.601 1.00 40.31 130 CYS A C 1
ATOM 949 O O . CYS A 1 130 ? -53.136 3.498 -23.804 1.00 40.31 130 CYS A O 1
#

pLDDT: mean 78.91, std 22.29, range [34.28, 97.81]

Nearest PDB structures (foldseek):
  7xrj-assembly1_A  TM=9.450E-01  e=7.227E-10  Tritonibacter scottomollicae
  2obn-assembly1_B  TM=8.069E-01  e=1.597E-02  Trichormus variabilis ATCC 29413
  2w4l-assembly1_D  TM=5.564E-01  e=9.906E-01  Homo sapiens
  3ilx-assembly1_A  TM=4.506E-01  e=7.802E+00  Saccharolobus solfataricus
  3roq-assembly2_B  TM=3.473E-01  e=5.593E+00  Homo sapiens

Mean predicted aligned error: 10.68 Å

Radius of gyration: 18.5 Å; Cα contacts (8 Å, |Δi|>4): 194; chains: 1; bounding box: 70×26×34 Å

Organism: NCBI:txid2018661

Sequence (130 aa):
MTIPAPYLLYLGHSDDEIGLKTSRGLAAFRGADCVGEWRHSDCPFTLGLPQMNADTARAAGARTLVLGIANPGGRFPGWMIGDALAAIRAGLNVACGLHERLRDSNCSTCATRPRAFPSATVAGVRATAC

InterPro domains:
  IPR027417 P-loop containing nucleoside triphosphate hydrolase [SSF52540] (2-105)
  IPR035402 D-glutamate N-acetyltransferase-like, N-terminal domain [PF17396] (47-105)